Protein AF-A0A7R9TH69-F1 (afdb_monomer)

Organism: Micromonas pusilla (NCBI:txid38833)

pLDDT: mean 79.78, std 17.7, range [40.69, 98.19]

Structure (mmCIF, N/CA/C/O backbone):
data_AF-A0A7R9TH69-F1
#
_entry.id   AF-A0A7R9TH69-F1
#
loop_
_atom_site.group_PDB
_atom_site.id
_atom_site.type_symbol
_atom_site.label_atom_id
_atom_site.label_alt_id
_atom_site.label_comp_id
_atom_site.label_asym_id
_atom_site.label_entity_id
_atom_site.label_seq_id
_atom_site.pdbx_PDB_ins_code
_atom_site.Cartn_x
_atom_site.Cartn_y
_atom_site.Cartn_z
_atom_site.occupancy
_atom_site.B_iso_or_equiv
_atom_site.auth_seq_id
_atom_site.auth_comp_id
_atom_site.auth_asym_id
_atom_site.auth_atom_id
_atom_site.pdbx_PDB_model_num
ATOM 1 N N . ARG A 1 1 ? -33.478 -23.095 41.804 1.00 45.56 1 ARG A N 1
ATOM 2 C CA . ARG A 1 1 ? -33.196 -23.378 40.377 1.00 45.56 1 ARG A CA 1
ATOM 3 C C . ARG A 1 1 ? -32.942 -22.027 39.732 1.00 45.56 1 ARG A C 1
ATOM 5 O O . ARG A 1 1 ? -33.850 -21.211 39.764 1.00 45.56 1 ARG A O 1
ATOM 12 N N . ALA A 1 2 ? -31.692 -21.764 39.358 1.00 40.69 2 ALA A N 1
ATOM 13 C CA . ALA A 1 2 ? -31.235 -20.490 38.809 1.00 40.69 2 ALA A CA 1
ATOM 14 C C . ALA A 1 2 ? -31.719 -20.321 37.360 1.00 40.69 2 ALA A C 1
ATOM 16 O O . ALA A 1 2 ? -31.858 -21.321 36.653 1.00 40.69 2 ALA A O 1
ATOM 17 N N . TYR A 1 3 ? -32.009 -19.078 36.973 1.00 42.38 3 TYR A N 1
ATOM 18 C CA . TYR A 1 3 ? -32.239 -18.672 35.588 1.00 42.38 3 TYR A CA 1
ATOM 19 C C . TYR A 1 3 ? -30.903 -18.711 34.837 1.00 42.38 3 TYR A C 1
ATOM 21 O O . TYR A 1 3 ? -29.871 -18.381 35.416 1.00 42.38 3 TYR A O 1
ATOM 29 N N . ALA A 1 4 ? -30.928 -19.188 33.596 1.00 47.28 4 ALA A N 1
ATOM 30 C CA . ALA A 1 4 ? -29.778 -19.167 32.707 1.00 47.28 4 ALA A CA 1
ATOM 31 C C . ALA A 1 4 ? -29.607 -17.741 32.162 1.00 47.28 4 ALA A C 1
ATOM 33 O O . ALA A 1 4 ? -30.470 -17.268 31.427 1.00 47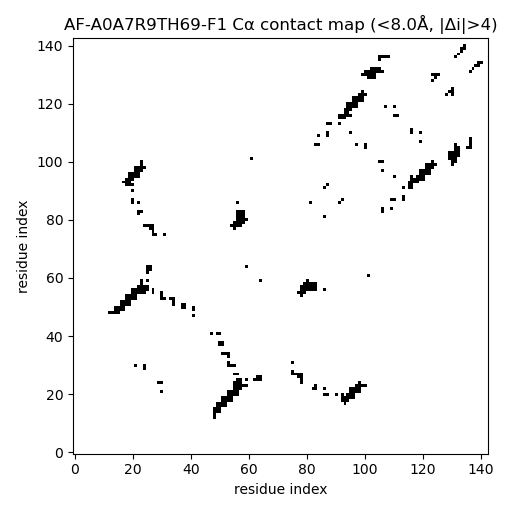.28 4 ALA A O 1
ATOM 34 N N . ASP A 1 5 ? -28.522 -17.083 32.568 1.00 48.53 5 ASP A N 1
ATOM 35 C CA . ASP A 1 5 ? -27.948 -15.916 31.896 1.00 48.53 5 ASP A CA 1
ATOM 36 C C . ASP A 1 5 ? -26.998 -16.439 30.815 1.00 48.53 5 ASP A C 1
ATOM 38 O O . ASP A 1 5 ? -25.813 -16.638 31.070 1.00 48.53 5 ASP A O 1
ATOM 42 N N . GLU A 1 6 ? -27.505 -16.730 29.623 1.00 52.72 6 GLU A N 1
ATOM 43 C CA . GLU A 1 6 ? -26.660 -17.034 28.466 1.00 52.72 6 GLU A CA 1
ATOM 44 C C . GLU A 1 6 ? -27.346 -16.468 27.226 1.00 52.72 6 GLU A C 1
ATOM 46 O O . GLU A 1 6 ? -28.112 -17.185 26.608 1.00 52.72 6 GLU A O 1
ATOM 51 N N . ASP A 1 7 ? -27.141 -15.175 26.939 1.00 47.16 7 ASP A N 1
ATOM 52 C CA . ASP A 1 7 ? -27.364 -14.548 25.616 1.00 47.16 7 ASP A CA 1
ATOM 53 C C . ASP A 1 7 ? -26.770 -13.107 25.544 1.00 47.16 7 ASP A C 1
ATOM 55 O O . ASP A 1 7 ? -27.279 -12.243 24.834 1.00 47.16 7 ASP A O 1
ATOM 59 N N . GLU A 1 8 ? -25.686 -12.787 26.273 1.00 47.88 8 GLU A N 1
ATOM 60 C CA . GLU A 1 8 ? -25.106 -11.417 26.287 1.00 47.88 8 GLU A CA 1
ATOM 61 C C . GLU A 1 8 ? -23.892 -11.189 25.355 1.00 47.88 8 GLU A C 1
ATOM 63 O O . GLU A 1 8 ? -23.323 -10.098 25.355 1.00 47.88 8 GLU A O 1
ATOM 68 N N . ASP A 1 9 ? -23.494 -12.152 24.516 1.00 51.72 9 ASP A N 1
ATOM 69 C CA . ASP A 1 9 ? -22.261 -12.021 23.707 1.00 51.72 9 ASP A CA 1
ATOM 70 C C . ASP A 1 9 ? -22.465 -11.721 22.203 1.00 51.72 9 ASP A C 1
ATOM 72 O O . ASP A 1 9 ? -21.489 -11.440 21.500 1.00 51.72 9 ASP A O 1
ATOM 76 N N . GLU A 1 10 ? -23.695 -11.720 21.672 1.00 49.56 10 GLU A N 1
ATOM 77 C CA . GLU A 1 10 ? -23.915 -11.580 20.216 1.00 49.56 10 GLU A CA 1
ATOM 78 C C . GLU A 1 10 ? -23.844 -10.141 19.672 1.00 49.56 10 GLU A C 1
ATOM 80 O O . GLU A 1 10 ? -23.628 -9.961 18.471 1.00 49.56 10 GLU A O 1
ATOM 85 N N . ASP A 1 11 ? -23.932 -9.114 20.525 1.00 50.34 11 ASP A N 1
ATOM 86 C CA . ASP A 1 11 ? -24.043 -7.714 20.074 1.00 50.34 11 ASP A CA 1
ATOM 87 C C . ASP A 1 11 ? -22.770 -6.877 20.291 1.00 50.34 11 ASP A C 1
ATOM 89 O O . ASP A 1 11 ? -22.754 -5.652 20.129 1.00 50.34 11 ASP A O 1
ATOM 93 N N . ARG A 1 12 ? -21.641 -7.517 20.634 1.00 53.25 12 ARG A N 1
ATOM 94 C CA . ARG A 1 12 ? -20.360 -6.806 20.698 1.00 53.25 12 ARG A CA 1
ATOM 95 C C . ARG A 1 12 ? -19.934 -6.450 19.269 1.00 53.25 12 ARG A C 1
ATOM 97 O O . ARG A 1 12 ? -19.628 -7.360 18.494 1.00 53.25 12 ARG A O 1
ATOM 104 N N . PRO A 1 13 ? -19.839 -5.159 18.892 1.00 54.19 13 PRO A N 1
ATOM 105 C CA . PRO A 1 13 ? -19.453 -4.791 17.539 1.00 54.19 13 PRO A CA 1
ATOM 106 C C . PRO A 1 13 ? -18.088 -5.405 17.234 1.00 54.19 13 PRO A C 1
ATOM 108 O O . PRO A 1 13 ? -17.093 -5.099 17.902 1.00 54.19 13 PRO A O 1
ATOM 111 N N . ARG A 1 14 ? -18.046 -6.307 16.240 1.00 58.38 14 ARG A N 1
ATOM 112 C CA . ARG A 1 14 ? -16.790 -6.887 15.755 1.00 58.38 14 ARG A CA 1
ATOM 113 C C . ARG A 1 14 ? -15.854 -5.730 15.449 1.00 58.38 14 ARG A C 1
ATOM 115 O O . ARG A 1 14 ? -16.190 -4.867 14.634 1.00 58.38 14 ARG A O 1
ATOM 122 N N . ARG A 1 15 ? -14.699 -5.705 16.120 1.00 63.91 15 ARG A N 1
ATOM 123 C CA . ARG A 1 15 ? -13.659 -4.715 15.846 1.00 63.91 15 ARG A CA 1
ATOM 124 C C . ARG A 1 15 ? -13.380 -4.736 14.348 1.00 63.91 15 ARG A C 1
ATOM 126 O O . ARG A 1 15 ? -13.028 -5.782 13.806 1.00 63.91 15 ARG A O 1
ATOM 133 N N . ARG A 1 16 ? -13.605 -3.614 13.669 1.00 76.75 16 ARG A N 1
ATOM 134 C CA . ARG A 1 16 ? -13.357 -3.517 12.230 1.00 76.75 16 ARG A CA 1
ATOM 135 C C . ARG A 1 16 ? -11.884 -3.185 12.038 1.00 76.75 16 ARG A C 1
ATOM 137 O O . ARG A 1 16 ? -11.439 -2.133 12.483 1.00 76.75 16 ARG A O 1
ATOM 144 N N . ALA A 1 17 ? -11.139 -4.076 11.399 1.00 85.69 17 ALA A N 1
ATOM 145 C CA . ALA A 1 17 ? -9.765 -3.811 11.000 1.00 85.69 17 ALA A CA 1
ATOM 146 C C . ALA A 1 17 ? -9.744 -3.335 9.544 1.00 85.69 17 ALA A C 1
ATOM 148 O O . ALA A 1 17 ? -10.359 -3.960 8.679 1.00 85.69 17 ALA A O 1
ATOM 149 N N . LEU A 1 18 ? -9.068 -2.219 9.288 1.00 90.81 18 LEU A N 1
ATOM 150 C CA . LEU A 1 18 ? -8.731 -1.754 7.951 1.00 90.81 18 LEU A CA 1
ATOM 151 C C . LEU A 1 18 ? -7.262 -2.085 7.683 1.00 90.81 18 LEU A C 1
ATOM 153 O O . LEU A 1 18 ? -6.374 -1.471 8.275 1.00 90.81 18 LEU A O 1
ATOM 157 N N . GLU A 1 19 ? -7.033 -3.027 6.773 1.00 93.25 19 GLU A N 1
ATOM 158 C CA . GLU A 1 19 ? -5.701 -3.357 6.266 1.00 93.25 19 GLU A CA 1
ATOM 159 C C . GLU A 1 19 ? -5.409 -2.512 5.023 1.00 93.25 19 GLU A C 1
ATOM 161 O O . GLU A 1 19 ? -6.097 -2.624 3.997 1.00 93.25 19 GLU A O 1
ATOM 166 N N . VAL A 1 20 ? -4.387 -1.667 5.131 1.00 97.19 20 VAL A N 1
ATOM 167 C CA . VAL A 1 20 ? -3.847 -0.858 4.040 1.00 97.19 20 VAL A CA 1
ATOM 168 C C . VAL A 1 20 ? -2.480 -1.419 3.667 1.00 97.19 20 VAL A C 1
ATOM 170 O O . VAL A 1 20 ? -1.628 -1.596 4.535 1.00 97.19 20 VAL A O 1
ATOM 173 N N . LEU A 1 21 ? -2.249 -1.685 2.387 1.00 98.06 21 LEU A N 1
ATOM 174 C CA . LEU A 1 21 ? -0.938 -2.097 1.884 1.00 98.06 21 LEU A CA 1
ATOM 175 C C . LEU A 1 21 ? -0.258 -0.913 1.202 1.00 98.06 21 LEU A C 1
ATOM 177 O O . LEU A 1 21 ? -0.831 -0.342 0.282 1.00 98.06 21 LEU A O 1
ATOM 181 N N . GLU A 1 22 ? 0.955 -0.567 1.613 1.00 97.56 22 GLU A N 1
ATOM 182 C CA . GLU A 1 22 ? 1.822 0.348 0.871 1.00 97.56 22 GLU A CA 1
ATOM 183 C C . GLU A 1 22 ? 2.809 -0.473 0.030 1.00 97.56 22 GLU A C 1
ATOM 185 O O . GLU A 1 22 ? 3.585 -1.261 0.575 1.00 97.56 22 GLU A O 1
ATOM 190 N N . VAL A 1 23 ? 2.776 -0.302 -1.293 1.00 96.31 23 VAL A N 1
ATOM 191 C CA . VAL A 1 23 ? 3.752 -0.878 -2.233 1.00 96.31 23 VAL A CA 1
ATOM 192 C C . VAL A 1 23 ? 4.674 0.225 -2.743 1.00 96.31 23 VAL A C 1
ATOM 194 O O . VAL A 1 23 ? 4.214 1.336 -3.006 1.00 96.31 23 VAL A O 1
ATOM 197 N N . GLY A 1 24 ? 5.969 -0.070 -2.867 1.00 94.00 24 GLY A N 1
ATOM 198 C CA . GLY A 1 24 ? 6.978 0.954 -3.162 1.00 94.00 24 GLY A CA 1
ATOM 199 C C . GLY A 1 24 ? 7.235 1.876 -1.965 1.00 94.00 24 GLY A C 1
ATOM 200 O O . GLY A 1 24 ? 7.417 3.083 -2.122 1.00 94.00 24 GLY A O 1
ATOM 201 N N . ALA A 1 25 ? 7.195 1.313 -0.752 1.00 93.56 25 ALA A N 1
ATOM 202 C CA . ALA A 1 25 ? 7.280 2.061 0.502 1.00 93.56 25 ALA A CA 1
ATOM 203 C C . ALA A 1 25 ? 8.647 2.730 0.755 1.00 93.56 25 ALA A C 1
ATOM 205 O O . ALA A 1 25 ? 8.791 3.500 1.709 1.00 93.56 25 ALA A O 1
ATOM 206 N N . GLY A 1 26 ? 9.675 2.427 -0.042 1.00 90.38 26 GLY A N 1
ATOM 207 C CA . GLY A 1 26 ? 11.023 2.966 0.094 1.00 90.38 26 GLY A CA 1
ATOM 208 C C . GLY A 1 26 ? 11.647 2.618 1.445 1.00 90.38 26 GLY A C 1
ATOM 209 O O . GLY A 1 26 ? 12.097 1.496 1.670 1.00 90.38 26 GLY A O 1
ATOM 210 N N . ASP A 1 27 ? 11.702 3.596 2.350 1.00 86.50 27 ASP A N 1
ATOM 211 C CA . ASP A 1 27 ? 12.210 3.431 3.717 1.00 86.50 27 ASP A CA 1
ATOM 212 C C . ASP A 1 27 ? 11.110 3.283 4.787 1.00 86.50 27 ASP A C 1
ATOM 214 O O . ASP A 1 27 ? 11.416 3.142 5.972 1.00 86.50 27 ASP A O 1
ATOM 218 N N . GLY A 1 28 ? 9.835 3.291 4.385 1.00 89.69 28 GLY A N 1
ATOM 219 C CA . GLY A 1 28 ? 8.682 3.061 5.256 1.00 89.69 28 GLY A CA 1
ATOM 220 C C . GLY A 1 28 ? 8.259 4.258 6.110 1.00 89.69 28 GLY A C 1
ATOM 221 O O . GLY A 1 28 ? 7.392 4.106 6.977 1.00 89.69 28 GLY A O 1
ATOM 222 N N . ARG A 1 29 ? 8.826 5.457 5.901 1.00 88.62 29 ARG A N 1
ATOM 223 C CA . ARG A 1 29 ? 8.457 6.653 6.686 1.00 88.62 29 ARG A CA 1
ATOM 224 C C . ARG A 1 29 ? 6.974 7.013 6.580 1.00 88.62 29 ARG A C 1
ATOM 226 O O . ARG A 1 29 ? 6.400 7.416 7.592 1.00 88.62 29 ARG A O 1
ATOM 233 N N . LEU A 1 30 ? 6.359 6.854 5.404 1.00 90.94 30 LEU A N 1
ATOM 234 C CA . LEU A 1 30 ? 4.931 7.126 5.205 1.00 90.94 30 LEU A CA 1
ATOM 235 C C . LEU A 1 30 ? 4.068 6.166 6.034 1.00 90.94 30 LEU A C 1
ATOM 237 O O . LEU A 1 30 ? 3.312 6.623 6.892 1.00 90.94 30 LEU A O 1
ATOM 241 N N . SER A 1 31 ? 4.235 4.851 5.846 1.00 93.31 31 SER A N 1
ATOM 242 C CA . SER A 1 31 ? 3.575 3.826 6.668 1.00 93.31 31 SER A CA 1
ATOM 243 C C . SER A 1 31 ? 3.732 4.069 8.165 1.00 93.31 31 SER A C 1
ATOM 245 O O . SER A 1 31 ? 2.757 3.950 8.907 1.00 93.31 31 SER A O 1
ATOM 247 N N . ARG A 1 32 ? 4.934 4.429 8.636 1.00 90.62 32 ARG A N 1
ATOM 248 C CA . ARG A 1 32 ? 5.153 4.735 10.055 1.00 90.62 32 ARG A CA 1
ATOM 249 C C . ARG A 1 32 ? 4.285 5.905 10.511 1.00 90.62 32 ARG A C 1
ATOM 251 O O . ARG A 1 32 ? 3.543 5.752 11.474 1.00 90.62 32 ARG A O 1
ATOM 258 N N . ALA A 1 33 ? 4.376 7.047 9.830 1.00 92.25 33 ALA A N 1
ATOM 259 C CA . ALA A 1 33 ? 3.630 8.243 10.208 1.00 92.25 33 ALA A CA 1
ATOM 260 C C . ALA A 1 33 ? 2.117 7.972 10.235 1.00 92.25 33 ALA A C 1
ATOM 262 O O . ALA A 1 33 ? 1.440 8.341 11.191 1.00 92.25 33 ALA A O 1
ATOM 263 N N . LEU A 1 34 ? 1.596 7.251 9.237 1.00 93.94 34 LEU A N 1
ATOM 264 C CA . LEU A 1 34 ? 0.183 6.874 9.188 1.00 93.94 34 LEU A CA 1
ATOM 265 C C . LEU A 1 34 ? -0.218 5.954 10.346 1.00 93.94 34 LEU A C 1
ATOM 267 O O . LEU A 1 34 ? -1.258 6.181 10.964 1.00 93.94 34 LEU A O 1
ATOM 271 N N . ASN A 1 35 ? 0.587 4.936 10.660 1.00 93.31 35 ASN A N 1
ATOM 272 C CA . ASN A 1 35 ? 0.316 4.042 11.786 1.00 93.31 35 ASN A CA 1
ATOM 273 C C . ASN A 1 35 ? 0.367 4.781 13.132 1.00 93.31 35 ASN A C 1
ATOM 275 O O . ASN A 1 35 ? -0.522 4.581 13.962 1.00 93.31 35 ASN A O 1
ATOM 279 N N . ASP A 1 36 ? 1.364 5.646 13.341 1.00 92.38 36 ASP A N 1
ATOM 280 C CA . ASP A 1 36 ? 1.531 6.424 14.574 1.00 92.38 36 ASP A CA 1
ATOM 281 C C . ASP A 1 36 ? 0.318 7.347 14.808 1.00 92.38 36 ASP A C 1
ATOM 283 O O . ASP A 1 36 ? -0.257 7.350 15.906 1.00 92.38 36 ASP A O 1
ATOM 287 N N . GLU A 1 37 ? -0.136 8.052 13.766 1.00 93.00 37 GLU A N 1
ATOM 288 C CA . GLU A 1 37 ? -1.322 8.916 13.817 1.00 93.00 37 GLU A CA 1
ATOM 289 C C . GLU A 1 37 ? -2.618 8.117 14.008 1.00 93.00 37 GLU A C 1
ATOM 291 O O . GLU A 1 37 ? -3.437 8.448 14.870 1.00 93.00 37 GLU A O 1
ATOM 296 N N . CYS A 1 38 ? -2.802 7.007 13.284 1.00 91.44 38 CYS A N 1
ATOM 297 C CA . CYS A 1 38 ? -3.969 6.140 13.465 1.00 91.44 38 CYS A CA 1
ATOM 298 C C . CYS A 1 38 ? -4.041 5.588 14.894 1.00 91.44 38 CYS A C 1
ATOM 300 O O . CYS A 1 38 ? -5.114 5.562 15.503 1.00 91.44 38 CYS A O 1
ATOM 302 N N . ALA A 1 39 ? -2.900 5.190 15.462 1.00 89.12 39 ALA A N 1
ATOM 303 C CA . ALA A 1 39 ? -2.819 4.720 16.835 1.00 89.12 39 ALA A CA 1
ATOM 304 C C . ALA A 1 39 ? -3.112 5.845 17.843 1.00 89.12 39 ALA A C 1
ATOM 306 O O . ALA A 1 39 ? -3.782 5.603 18.850 1.00 89.12 39 ALA A O 1
ATOM 307 N N . ALA A 1 40 ? -2.651 7.074 17.588 1.00 90.38 40 ALA A N 1
ATOM 308 C CA . ALA A 1 40 ? -2.965 8.237 18.418 1.00 90.38 40 ALA A CA 1
ATOM 309 C C . ALA A 1 40 ? -4.467 8.561 18.408 1.00 90.38 40 ALA A C 1
ATOM 311 O O . ALA A 1 40 ? -5.067 8.707 19.477 1.00 90.38 40 ALA A O 1
ATOM 312 N N . ILE A 1 41 ? -5.091 8.574 17.228 1.00 88.31 41 ILE A N 1
ATOM 313 C CA . ILE A 1 41 ? -6.536 8.778 17.062 1.00 88.31 41 ILE A CA 1
ATOM 314 C C . ILE A 1 41 ? -7.324 7.671 17.771 1.00 88.31 41 ILE A C 1
ATOM 316 O O . ILE A 1 41 ? -8.270 7.961 18.505 1.00 88.31 41 ILE A O 1
ATOM 320 N N . ALA A 1 42 ? -6.921 6.406 17.614 1.00 86.69 42 ALA A N 1
ATOM 321 C CA . ALA A 1 42 ? -7.577 5.277 18.271 1.00 86.69 42 ALA A CA 1
ATOM 322 C C . ALA A 1 42 ? -7.506 5.377 19.806 1.00 86.69 42 ALA A C 1
ATOM 324 O O . ALA A 1 42 ? -8.499 5.112 20.484 1.00 86.69 42 ALA A O 1
ATOM 325 N N . ARG A 1 43 ? -6.366 5.817 20.362 1.00 86.94 43 ARG A N 1
ATOM 326 C CA . ARG A 1 43 ? -6.220 6.078 21.807 1.00 86.94 43 ARG A CA 1
ATOM 327 C C . ARG A 1 43 ? -7.100 7.236 22.281 1.00 86.94 43 ARG A C 1
ATOM 329 O O . ARG A 1 43 ? -7.658 7.154 23.371 1.00 86.94 43 ARG A O 1
ATOM 336 N N . ALA A 1 44 ? -7.239 8.288 21.476 1.00 86.88 44 ALA A N 1
ATOM 337 C CA . ALA A 1 44 ? -8.089 9.436 21.791 1.00 86.88 44 ALA A CA 1
ATOM 338 C C . ALA A 1 44 ? -9.594 9.138 21.638 1.00 86.88 44 ALA A C 1
ATOM 340 O O . ALA A 1 44 ? -10.422 9.858 22.189 1.00 86.88 44 ALA A O 1
ATOM 341 N N . SER A 1 45 ? -9.973 8.094 20.892 1.00 80.94 45 SER A N 1
ATOM 342 C CA . SER A 1 45 ? -11.372 7.702 20.651 1.00 80.94 45 SER A CA 1
ATOM 343 C C . SER A 1 45 ? -11.595 6.181 20.763 1.00 80.94 45 SER A C 1
ATOM 345 O O . SER A 1 45 ? -11.924 5.528 19.767 1.00 80.94 45 SER A O 1
ATOM 347 N N . PRO A 1 46 ? -11.488 5.592 21.974 1.00 70.62 46 PRO A N 1
ATOM 348 C CA . PRO A 1 46 ? -11.521 4.136 22.168 1.00 70.62 46 PRO A CA 1
ATOM 349 C C . PRO A 1 46 ? -12.854 3.472 21.791 1.00 70.62 46 PRO A C 1
ATOM 351 O O . PRO A 1 46 ? -12.898 2.279 21.493 1.00 70.62 46 PRO A O 1
ATOM 354 N N . SER A 1 47 ? -13.951 4.235 21.793 1.00 63.62 47 SER A N 1
ATOM 355 C CA . SER A 1 47 ? -15.315 3.740 21.569 1.00 63.62 47 SER A CA 1
ATOM 356 C C . SER A 1 47 ? -15.618 3.351 20.119 1.00 63.62 47 SER A C 1
ATOM 358 O O . SER A 1 47 ? -16.650 2.734 19.869 1.00 63.62 47 SER A O 1
ATOM 360 N N . ARG A 1 48 ? -14.744 3.673 19.151 1.00 66.94 48 ARG A N 1
ATOM 361 C CA . ARG A 1 48 ? -14.998 3.387 17.727 1.00 66.94 48 ARG A CA 1
ATOM 362 C C . ARG A 1 48 ? -14.648 1.968 17.287 1.00 66.94 48 ARG A C 1
ATOM 364 O O . ARG A 1 48 ? -15.106 1.566 16.226 1.00 66.94 48 ARG A O 1
ATOM 371 N N . GLY A 1 49 ? -13.869 1.206 18.060 1.00 70.94 49 GLY A N 1
ATOM 372 C CA . GLY A 1 49 ? -13.578 -0.204 17.756 1.00 70.94 49 GLY A CA 1
ATOM 373 C C . GLY A 1 49 ? -12.951 -0.468 16.376 1.00 70.94 49 GLY A C 1
ATOM 374 O O . GLY A 1 49 ? -12.991 -1.605 15.909 1.00 70.94 49 GLY A O 1
ATOM 375 N N . VAL A 1 50 ? -12.395 0.554 15.717 1.00 81.25 50 VAL A N 1
ATOM 376 C CA . VAL A 1 50 ? -11.729 0.441 14.415 1.00 81.25 50 VAL A CA 1
ATOM 377 C C . VAL A 1 50 ? -10.222 0.477 14.630 1.00 81.25 50 VAL A C 1
ATOM 379 O O . VAL A 1 50 ? -9.719 1.398 15.272 1.00 81.25 50 VAL A O 1
ATOM 382 N N . SER A 1 51 ? -9.507 -0.501 14.083 1.00 86.81 51 SER A N 1
ATOM 383 C CA . SER A 1 51 ? -8.047 -0.469 13.969 1.00 86.81 51 SER A CA 1
ATOM 384 C C . SER A 1 51 ? -7.658 -0.262 12.513 1.00 86.81 51 SER A C 1
ATOM 386 O O . SER A 1 51 ? -8.262 -0.854 11.623 1.00 86.81 51 SER A O 1
ATOM 388 N N . VAL A 1 52 ? -6.649 0.566 12.270 1.00 91.31 52 VAL A N 1
ATOM 389 C CA . VAL A 1 52 ? -6.049 0.738 10.944 1.00 91.31 52 VAL A CA 1
ATOM 390 C C . VAL A 1 52 ? -4.611 0.259 11.031 1.00 91.31 52 VAL A C 1
ATOM 392 O O . VAL A 1 52 ? -3.908 0.599 11.984 1.00 91.31 52 VAL A O 1
ATOM 395 N N . THR A 1 53 ? -4.186 -0.542 10.063 1.00 93.00 53 THR A N 1
ATOM 396 C CA . THR A 1 53 ? -2.802 -0.995 9.940 1.00 93.00 53 THR A CA 1
ATOM 397 C C . THR A 1 53 ? -2.334 -0.742 8.520 1.00 93.00 53 THR A C 1
ATOM 399 O O . THR A 1 53 ? -2.946 -1.217 7.565 1.00 93.00 53 THR A O 1
ATOM 402 N N . VAL A 1 54 ? -1.257 0.033 8.392 1.00 95.88 54 VAL A N 1
ATOM 403 C CA . VAL A 1 54 ? -0.576 0.282 7.120 1.00 95.88 54 VAL A CA 1
ATOM 404 C C . VAL A 1 54 ? 0.662 -0.597 7.058 1.00 95.88 54 VAL A C 1
ATOM 406 O O . VAL A 1 54 ? 1.539 -0.504 7.919 1.00 95.88 54 VAL A O 1
ATOM 409 N N . ARG A 1 55 ? 0.720 -1.477 6.064 1.00 96.56 55 ARG A N 1
ATOM 410 C CA . ARG A 1 55 ? 1.799 -2.442 5.887 1.00 96.56 55 ARG A CA 1
ATOM 411 C C . ARG A 1 55 ? 2.749 -1.986 4.777 1.00 96.56 55 ARG A C 1
ATOM 413 O O . ARG A 1 55 ? 2.338 -2.018 3.619 1.00 96.56 55 ARG A O 1
ATOM 420 N N . PRO A 1 56 ? 4.001 -1.620 5.096 1.00 96.38 56 PRO A N 1
ATOM 421 C CA . PRO A 1 56 ? 4.977 -1.221 4.091 1.00 96.38 56 PRO A CA 1
ATOM 422 C C . PRO A 1 56 ? 5.636 -2.423 3.410 1.00 96.38 56 PRO A C 1
ATOM 424 O O . PRO A 1 56 ? 6.184 -3.304 4.078 1.00 96.38 56 PRO A O 1
ATOM 427 N N . THR A 1 57 ? 5.650 -2.411 2.078 1.00 96.44 57 THR A N 1
ATOM 428 C CA . THR A 1 57 ? 6.354 -3.380 1.229 1.00 96.44 57 THR A CA 1
ATOM 429 C C . THR A 1 57 ? 7.156 -2.680 0.137 1.00 96.44 57 THR A C 1
ATOM 431 O O . THR A 1 57 ? 6.724 -1.669 -0.424 1.00 96.44 57 THR A O 1
ATOM 434 N N . ASP A 1 58 ? 8.349 -3.196 -0.148 1.00 93.62 58 ASP A N 1
ATOM 435 C CA . ASP A 1 58 ? 9.236 -2.654 -1.177 1.00 93.62 58 ASP A CA 1
ATOM 436 C C . ASP A 1 58 ? 10.234 -3.723 -1.654 1.00 93.62 58 ASP A C 1
ATOM 438 O O . ASP A 1 58 ? 10.904 -4.367 -0.845 1.00 93.62 58 ASP A O 1
ATOM 442 N N . ASP A 1 59 ? 10.391 -3.920 -2.962 1.00 92.31 59 ASP A N 1
ATOM 443 C CA . ASP A 1 59 ? 11.355 -4.890 -3.504 1.00 92.31 59 ASP A CA 1
ATOM 444 C C . ASP A 1 59 ? 12.783 -4.322 -3.627 1.00 92.31 59 ASP A C 1
ATOM 446 O O . ASP A 1 59 ? 13.750 -5.068 -3.813 1.00 92.31 59 ASP A O 1
ATOM 450 N N . GLY A 1 60 ? 12.957 -3.017 -3.428 1.00 88.06 60 GLY A N 1
ATOM 451 C CA . GLY A 1 60 ? 14.208 -2.272 -3.514 1.00 88.06 60 GLY A CA 1
ATOM 452 C C . GLY A 1 60 ? 14.655 -1.946 -4.939 1.00 88.06 60 GLY A C 1
ATOM 453 O O . GLY A 1 60 ? 15.745 -1.390 -5.099 1.00 88.06 60 GLY A O 1
ATOM 454 N N . SER A 1 61 ? 13.866 -2.282 -5.963 1.00 86.69 61 SER A N 1
ATOM 455 C CA . SER A 1 61 ? 14.252 -2.176 -7.379 1.00 86.69 61 SER A CA 1
ATOM 456 C C . SER A 1 61 ? 14.568 -0.743 -7.816 1.00 86.69 61 SER A C 1
ATOM 458 O O . SER A 1 61 ? 15.481 -0.530 -8.613 1.00 86.69 61 SER A O 1
ATOM 460 N N . LEU A 1 62 ? 13.881 0.246 -7.241 1.00 81.62 62 LEU A N 1
ATOM 461 C CA . LEU A 1 62 ? 14.079 1.668 -7.542 1.00 81.62 62 LEU A CA 1
ATOM 462 C C . LEU A 1 62 ? 15.187 2.329 -6.717 1.00 81.62 62 LEU A C 1
ATOM 464 O O . LEU A 1 62 ? 15.531 3.485 -6.950 1.00 81.62 62 LEU A O 1
ATOM 468 N N . GLY A 1 63 ? 15.746 1.629 -5.726 1.00 79.75 63 GLY A N 1
ATOM 469 C CA . GLY A 1 63 ? 16.788 2.186 -4.866 1.00 79.75 63 GLY A CA 1
ATOM 470 C C . GLY A 1 63 ? 16.346 3.399 -4.036 1.00 79.75 63 GLY A C 1
ATOM 471 O O . GLY A 1 63 ? 17.210 4.104 -3.522 1.00 79.75 63 GLY A O 1
ATOM 472 N N . LEU A 1 64 ? 15.037 3.627 -3.865 1.00 71.31 64 LEU A N 1
ATOM 473 C CA . LEU A 1 64 ? 14.475 4.761 -3.111 1.00 71.31 64 LEU A CA 1
ATOM 474 C C . LEU A 1 64 ? 14.830 4.725 -1.620 1.00 71.31 64 LEU A C 1
ATOM 476 O O . LEU A 1 64 ? 14.866 5.756 -0.960 1.00 71.31 64 LEU A O 1
ATOM 480 N N . ALA A 1 65 ? 15.196 3.553 -1.100 1.00 67.88 65 ALA A N 1
ATOM 481 C CA . ALA A 1 65 ? 15.732 3.394 0.250 1.00 67.88 65 ALA A CA 1
ATOM 482 C C . ALA A 1 65 ? 17.171 3.949 0.426 1.00 67.88 65 ALA A C 1
ATOM 484 O O . ALA A 1 65 ? 17.801 3.710 1.461 1.00 67.88 65 ALA A O 1
ATOM 485 N N . ARG A 1 66 ? 17.745 4.640 -0.574 1.00 54.03 66 ARG A N 1
ATOM 486 C CA . ARG A 1 66 ? 19.106 5.198 -0.513 1.00 54.03 66 ARG A CA 1
ATOM 487 C C . ARG A 1 66 ? 19.105 6.654 -0.058 1.00 54.03 66 ARG A C 1
ATOM 489 O O . ARG A 1 66 ? 18.859 7.565 -0.838 1.00 54.03 66 ARG A O 1
ATOM 496 N N . GLY A 1 67 ? 19.505 6.858 1.190 1.00 49.88 67 GLY A N 1
ATOM 497 C CA . GLY A 1 67 ? 19.837 8.173 1.730 1.00 49.88 67 GLY A CA 1
ATOM 498 C C . GLY A 1 67 ? 19.886 8.107 3.244 1.00 49.88 67 GLY A C 1
ATOM 499 O O . GLY A 1 67 ? 18.844 8.016 3.878 1.00 49.88 67 GLY A O 1
ATOM 500 N N . ASP A 1 68 ? 21.100 8.076 3.791 1.00 45.12 68 ASP A N 1
ATOM 501 C CA . ASP A 1 68 ? 21.419 8.130 5.215 1.00 45.12 68 ASP A CA 1
ATOM 502 C C . ASP A 1 68 ? 20.463 7.352 6.119 1.00 45.12 68 ASP A C 1
ATOM 504 O O . ASP A 1 68 ? 19.527 7.885 6.723 1.00 45.12 68 ASP A O 1
ATOM 508 N N . ARG A 1 69 ? 20.806 6.077 6.331 1.00 50.88 69 ARG A N 1
ATOM 509 C CA . ARG A 1 69 ? 20.531 5.426 7.610 1.00 50.88 69 ARG A CA 1
ATOM 510 C C . ARG A 1 69 ? 21.270 6.198 8.706 1.00 50.88 69 ARG A C 1
ATOM 512 O O . ARG A 1 69 ? 22.227 5.703 9.294 1.00 50.88 69 ARG A O 1
ATOM 519 N N . VAL A 1 70 ? 20.780 7.383 9.059 1.00 45.56 70 VAL A N 1
ATOM 520 C CA . VAL A 1 70 ? 20.739 7.728 10.468 1.00 45.56 70 VAL A CA 1
ATOM 521 C C . VAL A 1 70 ? 19.769 6.706 11.037 1.00 45.56 70 VAL A C 1
ATOM 523 O O . VAL A 1 70 ? 18.556 6.911 11.046 1.00 45.56 70 VAL A O 1
ATOM 526 N N . VAL A 1 71 ? 20.309 5.549 11.428 1.00 48.47 71 VAL A N 1
ATOM 527 C CA . VAL A 1 71 ? 19.652 4.668 12.384 1.00 48.47 71 VAL A CA 1
ATOM 528 C C . VAL A 1 71 ? 19.570 5.513 13.646 1.00 48.47 71 VAL A C 1
ATOM 530 O O . VAL A 1 71 ? 20.465 5.513 14.481 1.00 48.47 71 VAL A O 1
ATOM 533 N N . ARG A 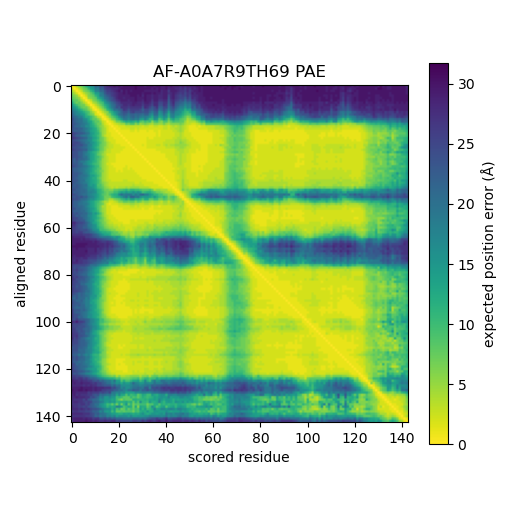1 72 ? 18.558 6.378 13.708 1.00 48.31 72 ARG A N 1
ATOM 534 C CA . ARG A 1 72 ? 18.150 6.976 14.965 1.00 48.31 72 ARG A CA 1
ATOM 535 C C . ARG A 1 72 ? 17.647 5.802 15.785 1.00 48.31 72 ARG A C 1
ATOM 537 O O . ARG A 1 72 ? 16.909 4.973 15.250 1.00 48.31 72 ARG A O 1
ATOM 544 N N . ASP A 1 73 ? 18.042 5.712 17.045 1.00 47.56 73 ASP A N 1
ATOM 545 C CA . ASP A 1 73 ? 17.376 4.795 17.962 1.00 47.56 73 ASP A CA 1
ATOM 546 C C . ASP A 1 73 ? 15.858 5.033 17.860 1.00 47.56 73 ASP A C 1
ATOM 548 O O . ASP A 1 73 ? 15.390 6.173 17.916 1.00 47.56 73 ASP A O 1
ATOM 552 N N . GLY A 1 74 ? 15.095 3.971 17.579 1.00 55.75 74 GLY A N 1
ATOM 553 C CA . GLY A 1 74 ? 13.668 4.072 17.242 1.00 55.75 74 GLY A CA 1
ATOM 554 C C . GLY A 1 74 ? 13.348 4.364 15.765 1.00 55.75 74 GLY A C 1
ATOM 555 O O . GLY A 1 74 ? 12.252 4.854 15.462 1.00 55.75 74 GLY A O 1
ATOM 556 N N . ALA A 1 75 ? 14.275 4.102 14.836 1.00 54.72 75 ALA A N 1
ATOM 557 C CA . ALA A 1 75 ? 13.974 3.985 13.408 1.00 54.72 75 ALA A CA 1
ATOM 558 C C . ALA A 1 75 ? 12.926 2.873 13.185 1.00 54.72 75 ALA A C 1
ATOM 560 O O . ALA A 1 75 ? 12.961 1.870 13.900 1.00 54.72 75 ALA A O 1
ATOM 561 N N . PRO A 1 76 ? 11.972 3.055 12.251 1.00 61.66 76 PRO A N 1
ATOM 562 C CA . PRO A 1 76 ? 10.937 2.055 12.015 1.00 61.66 76 PRO A CA 1
ATOM 563 C C . PRO A 1 76 ? 11.550 0.729 11.569 1.00 61.66 76 PRO A C 1
ATOM 565 O O . PRO A 1 76 ? 12.639 0.703 10.985 1.00 61.66 76 PRO A O 1
ATOM 568 N N . GLU A 1 77 ? 10.820 -0.363 11.808 1.00 74.38 77 GLU A N 1
ATOM 569 C CA . GLU A 1 77 ? 11.106 -1.604 11.098 1.00 74.38 77 GLU A CA 1
ATOM 570 C C . GLU A 1 77 ? 11.098 -1.312 9.591 1.00 74.38 77 GLU A C 1
ATOM 572 O O . GLU A 1 77 ? 10.207 -0.604 9.106 1.00 74.38 77 GLU A O 1
ATOM 577 N N . PRO A 1 78 ? 12.117 -1.779 8.851 1.00 83.62 78 PRO A N 1
ATOM 578 C CA . PRO A 1 78 ? 12.178 -1.532 7.422 1.00 83.62 78 PRO A CA 1
ATOM 579 C C . PRO A 1 78 ? 10.973 -2.182 6.725 1.00 83.62 78 PRO A C 1
ATOM 581 O O . PRO A 1 78 ? 10.482 -3.208 7.205 1.00 83.62 78 PRO A O 1
ATOM 584 N N . PRO A 1 79 ? 10.536 -1.642 5.572 1.00 92.12 79 PRO A N 1
ATOM 585 C CA . PRO A 1 79 ? 9.548 -2.306 4.732 1.00 92.12 79 PRO A CA 1
ATOM 586 C C . PRO A 1 79 ? 9.905 -3.769 4.472 1.00 92.12 79 PRO A C 1
ATOM 588 O O . PRO A 1 79 ? 11.081 -4.119 4.298 1.00 92.12 79 PRO A O 1
ATOM 591 N N . GLU A 1 80 ? 8.886 -4.626 4.418 1.00 94.75 80 GLU A N 1
ATOM 592 C CA . GLU A 1 80 ? 9.092 -6.017 4.033 1.00 94.75 80 GLU A CA 1
ATOM 593 C C . GLU A 1 80 ? 9.601 -6.078 2.588 1.00 94.75 80 GLU A C 1
ATOM 595 O O . GLU A 1 80 ? 9.068 -5.419 1.693 1.00 94.75 80 GLU A O 1
ATOM 600 N N . ARG A 1 81 ? 10.637 -6.895 2.361 1.00 94.38 81 ARG A N 1
ATOM 601 C CA . ARG A 1 81 ? 11.237 -7.083 1.038 1.00 94.38 81 ARG A CA 1
ATOM 602 C C . ARG A 1 81 ? 10.414 -8.055 0.206 1.00 94.38 81 ARG A C 1
ATOM 604 O O . ARG A 1 81 ? 10.666 -9.257 0.225 1.00 94.38 81 ARG A O 1
ATOM 611 N N . VAL A 1 82 ? 9.433 -7.518 -0.507 1.00 95.62 82 VAL A N 1
ATOM 612 C CA . VAL A 1 82 ? 8.499 -8.266 -1.352 1.00 95.62 82 VAL A CA 1
ATOM 613 C C . VAL A 1 82 ? 8.004 -7.364 -2.484 1.00 95.62 82 VAL A C 1
ATOM 615 O O . VAL A 1 82 ? 7.851 -6.158 -2.292 1.00 95.62 82 VAL A O 1
ATOM 618 N N . ASP A 1 83 ? 7.793 -7.934 -3.670 1.00 94.56 83 ASP A N 1
ATOM 619 C CA . ASP A 1 83 ? 7.213 -7.198 -4.793 1.00 94.56 83 ASP A CA 1
ATOM 620 C C . ASP A 1 83 ? 5.707 -6.953 -4.604 1.00 94.56 83 ASP A C 1
ATOM 622 O O . ASP A 1 83 ? 5.031 -7.605 -3.802 1.00 94.56 83 ASP A O 1
ATOM 626 N N . ALA A 1 84 ? 5.171 -5.998 -5.364 1.00 94.50 84 ALA A N 1
ATOM 627 C CA . ALA A 1 84 ? 3.786 -5.562 -5.229 1.00 94.50 84 ALA A CA 1
ATOM 628 C C . ALA A 1 84 ? 2.762 -6.687 -5.472 1.00 94.50 84 ALA A C 1
ATOM 630 O O . ALA A 1 84 ? 1.739 -6.736 -4.789 1.00 94.50 84 ALA A O 1
ATOM 631 N N . ALA A 1 85 ? 3.015 -7.599 -6.417 1.00 94.81 85 ALA A N 1
ATOM 632 C CA . ALA A 1 85 ? 2.069 -8.660 -6.757 1.00 94.81 85 ALA A CA 1
ATOM 633 C C . ALA A 1 85 ? 2.018 -9.727 -5.655 1.00 94.81 85 ALA A C 1
ATOM 635 O O . ALA A 1 85 ? 0.932 -10.079 -5.188 1.00 94.81 85 ALA A O 1
ATOM 636 N N . ALA A 1 86 ? 3.182 -10.172 -5.177 1.00 96.12 86 ALA A N 1
ATOM 637 C CA . ALA A 1 86 ? 3.285 -11.117 -4.070 1.00 96.12 86 ALA A CA 1
ATOM 638 C C . ALA A 1 86 ? 2.719 -10.534 -2.761 1.00 96.12 86 ALA A C 1
ATOM 640 O O . ALA A 1 86 ? 2.058 -11.240 -1.995 1.00 96.12 86 ALA A O 1
ATOM 641 N 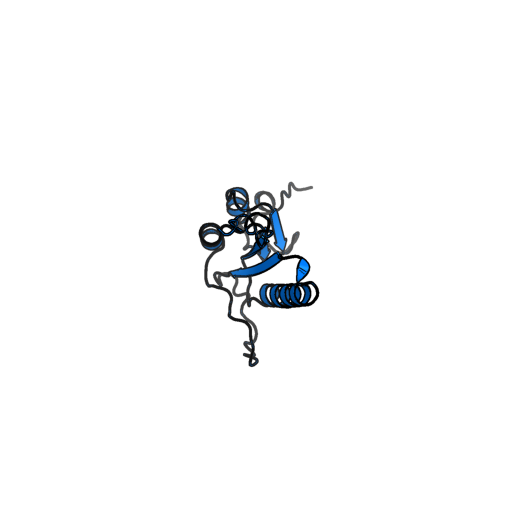N . ALA A 1 87 ? 2.918 -9.236 -2.512 1.00 96.94 87 ALA A N 1
ATOM 642 C CA . ALA A 1 87 ? 2.333 -8.548 -1.365 1.00 96.94 87 ALA A CA 1
ATOM 643 C C . ALA A 1 87 ? 0.796 -8.511 -1.427 1.00 96.94 87 ALA A C 1
ATOM 645 O O . ALA A 1 87 ? 0.130 -8.803 -0.430 1.00 96.94 87 ALA A O 1
ATOM 646 N N . LEU A 1 88 ? 0.225 -8.194 -2.594 1.00 96.69 88 LEU A N 1
ATOM 647 C CA . LEU A 1 88 ? -1.225 -8.183 -2.811 1.00 96.69 88 LEU A CA 1
ATOM 648 C C . LEU A 1 88 ? -1.846 -9.566 -2.597 1.00 96.69 88 LEU A C 1
ATOM 650 O O . LEU A 1 88 ? -2.859 -9.679 -1.905 1.00 96.69 88 LEU A O 1
ATOM 654 N N . GLU A 1 89 ? -1.231 -10.613 -3.150 1.00 95.75 89 GLU A N 1
ATOM 655 C CA . GLU A 1 89 ? -1.700 -11.992 -2.992 1.00 95.75 89 GLU A CA 1
ATOM 656 C C . GLU A 1 89 ? -1.667 -12.435 -1.525 1.00 95.75 89 GLU A C 1
ATOM 658 O O . GLU A 1 89 ? -2.633 -13.017 -1.026 1.00 95.75 89 GLU A O 1
ATOM 663 N N . ARG A 1 90 ? -0.581 -12.109 -0.815 1.00 96.12 90 ARG A N 1
ATOM 664 C CA . ARG A 1 90 ? -0.383 -12.497 0.583 1.00 96.12 90 ARG A CA 1
ATOM 665 C C . ARG A 1 90 ? -1.322 -11.777 1.541 1.00 96.12 90 ARG A C 1
ATOM 667 O O . ARG A 1 90 ? -1.853 -12.403 2.456 1.00 96.12 90 ARG A O 1
ATOM 674 N N . TYR A 1 91 ? -1.468 -10.465 1.380 1.00 96.00 91 TYR A N 1
ATOM 675 C CA . TYR A 1 91 ? -2.125 -9.625 2.380 1.00 96.00 91 TYR A CA 1
ATOM 676 C C . TYR A 1 91 ? -3.578 -9.310 2.064 1.00 96.00 91 TYR A C 1
ATOM 678 O O . TYR A 1 91 ? -4.306 -8.949 2.986 1.00 96.00 91 TYR A O 1
ATOM 686 N N . ARG A 1 92 ? -4.003 -9.465 0.802 1.00 95.50 92 ARG A N 1
ATOM 687 C CA . ARG A 1 92 ? -5.382 -9.224 0.346 1.00 95.50 92 ARG A CA 1
ATOM 688 C C . ARG A 1 92 ? -5.984 -7.954 0.984 1.00 95.50 92 ARG A C 1
ATOM 690 O O . ARG A 1 92 ? -7.000 -8.035 1.678 1.00 95.50 92 ARG A O 1
ATOM 697 N N . PRO A 1 93 ? -5.316 -6.795 0.832 1.00 96.88 93 PRO A N 1
ATOM 698 C CA . PRO A 1 93 ? -5.660 -5.577 1.560 1.00 96.88 93 PRO A CA 1
ATOM 699 C C . PRO A 1 93 ? -6.980 -4.981 1.068 1.00 96.88 93 PRO A C 1
ATOM 701 O O . PRO A 1 93 ? -7.405 -5.233 -0.055 1.00 96.88 93 PRO A O 1
ATOM 704 N N . THR A 1 94 ? -7.610 -4.135 1.889 1.00 96.00 94 THR A N 1
ATOM 705 C CA . THR A 1 94 ? -8.824 -3.407 1.475 1.00 96.00 94 THR A CA 1
ATOM 706 C C . THR A 1 94 ? -8.493 -2.158 0.658 1.00 96.00 94 THR A C 1
ATOM 708 O O . THR A 1 94 ? -9.238 -1.810 -0.258 1.00 96.00 94 THR A O 1
ATOM 711 N N . ILE A 1 95 ? -7.393 -1.477 0.995 1.00 97.19 95 ILE A N 1
ATOM 712 C CA . ILE A 1 95 ? -6.897 -0.283 0.299 1.00 97.19 95 ILE A CA 1
ATOM 713 C C . ILE A 1 95 ? -5.417 -0.478 -0.022 1.00 97.19 95 ILE A C 1
ATOM 715 O O . ILE A 1 95 ? -4.673 -1.020 0.798 1.00 97.19 95 ILE A O 1
ATOM 719 N N . VAL A 1 96 ? -4.982 0.001 -1.186 1.00 98.19 96 VAL A N 1
ATOM 720 C CA . VAL A 1 96 ? -3.567 0.001 -1.577 1.00 98.19 96 VAL A CA 1
ATOM 721 C C . VAL A 1 9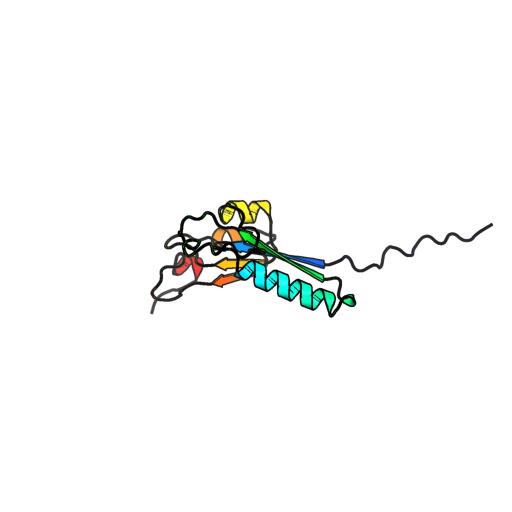6 ? -3.067 1.433 -1.757 1.00 98.19 96 VAL A C 1
ATOM 723 O O . VAL A 1 96 ? -3.702 2.236 -2.435 1.00 98.19 96 VAL A O 1
ATOM 726 N N . LEU A 1 97 ? -1.921 1.755 -1.166 1.00 97.44 97 LEU A N 1
ATOM 727 C CA . LEU A 1 97 ? -1.134 2.948 -1.462 1.00 97.44 97 LEU A CA 1
ATOM 728 C C . LEU A 1 97 ? 0.008 2.520 -2.387 1.00 97.44 97 LEU A C 1
ATOM 730 O O . LEU A 1 97 ? 0.900 1.784 -1.971 1.00 97.44 97 LEU A O 1
ATOM 734 N N . ALA A 1 98 ? -0.043 2.926 -3.652 1.00 95.06 98 ALA A N 1
ATOM 735 C CA . ALA A 1 98 ? 0.978 2.608 -4.638 1.00 95.06 98 ALA A CA 1
ATOM 736 C C . ALA A 1 98 ? 1.924 3.797 -4.801 1.00 95.06 98 ALA A C 1
ATOM 738 O O . ALA A 1 98 ? 1.597 4.776 -5.473 1.00 95.06 98 ALA A O 1
ATOM 739 N N . CYS A 1 99 ? 3.085 3.713 -4.165 1.00 92.62 99 CYS A N 1
ATOM 740 C CA . CYS A 1 99 ? 4.086 4.765 -4.159 1.00 92.62 99 CYS A CA 1
ATOM 741 C C . CYS A 1 99 ? 5.141 4.494 -5.233 1.00 92.62 99 CYS A C 1
ATOM 743 O O . CYS A 1 99 ? 5.735 3.421 -5.275 1.00 92.62 99 CYS A O 1
ATOM 745 N N . TRP A 1 100 ? 5.383 5.488 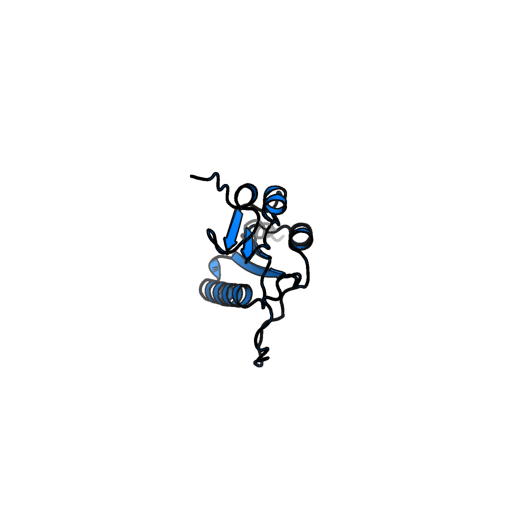-6.088 1.00 87.31 100 TRP A N 1
ATOM 746 C CA . TRP A 1 100 ? 6.483 5.518 -7.050 1.00 87.31 100 TRP A CA 1
ATOM 747 C C . TRP A 1 100 ? 6.570 4.258 -7.916 1.00 87.31 100 TRP A C 1
ATOM 749 O O . TRP A 1 100 ? 7.632 3.665 -8.0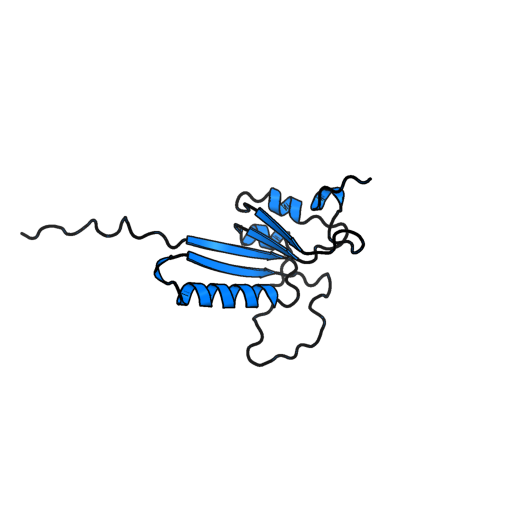49 1.00 87.31 100 TRP A O 1
ATOM 759 N N . GLN A 1 101 ? 5.453 3.823 -8.501 1.00 87.50 101 GLN A N 1
ATOM 760 C CA . GLN A 1 101 ? 5.431 2.655 -9.386 1.00 87.50 101 GLN A CA 1
ATOM 761 C C . GLN A 1 101 ? 6.493 2.775 -10.499 1.00 87.50 101 GLN A C 1
ATOM 763 O O . GLN A 1 101 ? 6.528 3.806 -11.160 1.00 87.50 101 GLN A O 1
ATOM 768 N N . PRO A 1 102 ? 7.331 1.756 -10.774 1.00 85.06 102 PRO A N 1
ATOM 769 C CA . PRO A 1 102 ? 8.369 1.850 -11.794 1.00 85.06 102 PRO A CA 1
ATOM 770 C C . PRO A 1 102 ? 7.829 2.169 -13.190 1.00 85.06 102 PRO A C 1
ATOM 772 O O . PRO A 1 102 ? 6.742 1.731 -13.579 1.00 85.06 102 PRO A O 1
ATOM 775 N N . MET A 1 103 ? 8.640 2.867 -13.984 1.00 82.44 103 MET A N 1
ATOM 776 C CA . MET A 1 103 ? 8.373 3.122 -15.398 1.00 82.44 103 MET A CA 1
ATOM 777 C C . MET A 1 103 ? 8.038 1.839 -16.163 1.00 82.44 103 MET A C 1
ATOM 779 O O . MET A 1 103 ? 8.787 0.864 -16.120 1.00 82.44 103 MET A O 1
ATOM 783 N N . GLY A 1 104 ? 6.946 1.860 -16.931 1.00 82.69 104 GLY A N 1
ATOM 784 C CA . GLY A 1 104 ? 6.583 0.761 -17.828 1.00 82.69 104 GLY A CA 1
ATOM 785 C C . GLY A 1 104 ? 6.012 -0.477 -17.128 1.00 82.69 104 GLY A C 1
ATOM 786 O O . GLY A 1 104 ? 5.669 -1.449 -17.807 1.00 82.69 104 GLY A O 1
ATOM 787 N N . VAL A 1 105 ? 5.862 -0.438 -15.804 1.00 86.75 105 VAL A N 1
ATOM 788 C CA . VAL A 1 105 ? 5.205 -1.472 -14.993 1.00 86.75 105 VAL A CA 1
ATOM 789 C C . VAL A 1 105 ? 3.761 -1.051 -14.721 1.00 86.75 105 VAL A C 1
ATOM 791 O O . VAL A 1 105 ? 3.501 0.139 -14.612 1.00 86.75 105 VAL A O 1
ATOM 794 N N . ASP A 1 106 ? 2.815 -1.988 -14.615 1.00 89.50 106 ASP A N 1
ATOM 795 C CA . ASP A 1 106 ? 1.449 -1.699 -14.150 1.00 89.50 106 ASP A CA 1
ATOM 796 C C . ASP A 1 106 ? 1.082 -2.545 -12.924 1.00 89.50 106 ASP A C 1
ATOM 798 O O . ASP A 1 106 ? 0.659 -3.692 -13.059 1.00 89.50 106 ASP A O 1
ATOM 802 N N . TRP A 1 107 ? 1.228 -1.995 -11.713 1.00 92.69 107 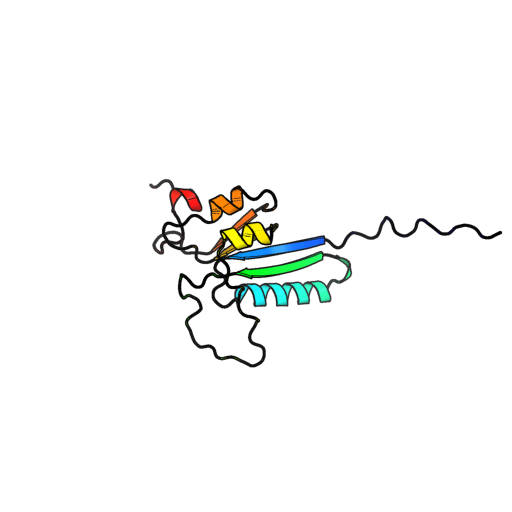TRP A N 1
ATOM 803 C CA . TRP A 1 107 ? 0.782 -2.687 -10.495 1.00 92.69 107 TRP A CA 1
ATOM 804 C C . TRP A 1 107 ? -0.742 -2.659 -10.346 1.00 92.69 107 TRP A C 1
ATOM 806 O O . TRP A 1 107 ? -1.324 -3.534 -9.703 1.00 92.69 107 TRP A O 1
ATOM 816 N N . THR A 1 108 ? -1.411 -1.692 -10.976 1.00 93.12 108 THR A N 1
ATOM 817 C CA . THR A 1 108 ? -2.857 -1.496 -10.828 1.00 93.12 108 THR A CA 1
ATOM 818 C C . THR A 1 108 ? -3.673 -2.616 -11.462 1.00 93.12 108 THR A C 1
ATOM 820 O O . THR A 1 108 ? -4.772 -2.904 -10.995 1.00 93.12 108 THR A O 1
ATOM 823 N N . ALA A 1 109 ? -3.127 -3.318 -12.460 1.00 93.31 109 ALA A N 1
ATOM 824 C CA . ALA A 1 109 ? -3.732 -4.530 -13.001 1.00 93.31 109 ALA A CA 1
ATOM 825 C C . ALA A 1 109 ? -3.953 -5.598 -11.917 1.00 93.31 109 ALA A C 1
ATOM 827 O O . ALA A 1 109 ? -5.047 -6.153 -11.823 1.00 93.31 109 ALA A O 1
ATOM 828 N N . ALA A 1 110 ? -2.954 -5.839 -11.061 1.00 94.38 110 ALA A N 1
ATOM 829 C CA . ALA A 1 110 ? -3.068 -6.784 -9.952 1.00 94.38 110 ALA A CA 1
ATOM 830 C C . ALA A 1 110 ? -4.030 -6.279 -8.864 1.00 94.38 110 ALA A C 1
ATOM 832 O O . ALA A 1 110 ? -4.797 -7.063 -8.311 1.00 94.38 110 ALA A O 1
ATOM 833 N N . MET A 1 111 ? -4.043 -4.968 -8.599 1.00 96.69 111 MET A N 1
ATOM 834 C CA . MET A 1 111 ? -4.980 -4.352 -7.651 1.00 96.69 111 MET A CA 1
ATOM 835 C C . MET A 1 111 ? -6.433 -4.516 -8.115 1.00 96.69 111 MET A C 1
ATOM 837 O O . MET A 1 111 ? -7.262 -4.980 -7.343 1.00 96.69 111 MET A O 1
ATOM 841 N N . ARG A 1 112 ? -6.730 -4.226 -9.392 1.00 95.56 112 ARG A N 1
ATOM 842 C CA . ARG A 1 112 ? -8.064 -4.423 -9.995 1.00 95.56 112 ARG A CA 1
ATOM 843 C C . ARG A 1 112 ? -8.494 -5.891 -10.039 1.00 95.56 112 ARG A C 1
ATOM 845 O O . ARG A 1 112 ? -9.688 -6.169 -10.035 1.00 95.56 112 ARG A O 1
ATOM 852 N N . ALA A 1 113 ? -7.541 -6.820 -10.124 1.00 95.00 113 ALA A N 1
ATOM 853 C CA . ALA A 1 113 ? -7.812 -8.256 -10.140 1.00 95.00 113 ALA A CA 1
ATOM 854 C C . ALA A 1 113 ? -8.023 -8.855 -8.735 1.00 95.00 113 ALA A C 1
ATOM 856 O O . ALA A 1 113 ? -8.552 -9.960 -8.621 1.00 95.00 113 ALA A O 1
ATOM 857 N N . CYS A 1 114 ? -7.611 -8.156 -7.673 1.00 96.00 114 CYS A N 1
ATOM 858 C CA . CYS A 1 114 ? -7.772 -8.604 -6.296 1.00 96.00 114 CYS A CA 1
ATOM 859 C C . CYS A 1 114 ? -9.155 -8.201 -5.762 1.00 96.00 114 CYS A C 1
ATOM 861 O O . CYS A 1 114 ? -9.407 -7.036 -5.482 1.00 96.00 114 CYS A O 1
ATOM 863 N N . ASP A 1 115 ? -10.040 -9.171 -5.544 1.00 95.94 115 ASP A N 1
ATOM 864 C CA . ASP A 1 115 ? -11.409 -8.985 -5.032 1.00 95.94 115 ASP A CA 1
ATOM 865 C C . ASP A 1 115 ? -11.483 -8.404 -3.609 1.00 95.94 115 ASP A C 1
ATOM 867 O O . ASP A 1 115 ? -12.524 -7.885 -3.202 1.00 95.94 115 ASP A O 1
ATOM 871 N N . ALA A 1 116 ? -10.391 -8.476 -2.846 1.00 96.19 116 ALA A N 1
ATOM 872 C CA . ALA A 1 116 ? -10.302 -7.837 -1.536 1.00 96.19 116 ALA A CA 1
ATOM 873 C C . ALA A 1 116 ? -10.039 -6.323 -1.627 1.00 96.19 116 ALA A C 1
ATOM 875 O O . ALA A 1 116 ? -10.470 -5.576 -0.742 1.00 96.19 116 ALA A O 1
ATOM 876 N N . VAL A 1 117 ? -9.370 -5.871 -2.694 1.00 97.56 117 VAL A N 1
ATOM 877 C CA . VAL A 1 117 ? -9.036 -4.461 -2.901 1.00 97.56 117 VAL A CA 1
ATOM 878 C C . VAL A 1 117 ? -10.286 -3.722 -3.350 1.00 97.56 117 VAL A C 1
ATOM 880 O O . VAL A 1 117 ? -10.897 -4.047 -4.364 1.00 97.56 117 VAL A O 1
ATOM 883 N N . ARG A 1 118 ? -10.669 -2.699 -2.586 1.00 96.50 118 ARG A N 1
ATOM 884 C CA . ARG A 1 118 ? -11.797 -1.827 -2.929 1.00 96.50 118 ARG A CA 1
ATOM 885 C C . ARG A 1 118 ? -11.357 -0.604 -3.702 1.00 96.50 118 ARG A C 1
ATOM 887 O O . ARG A 1 118 ? -12.032 -0.223 -4.643 1.00 96.50 118 ARG A O 1
ATOM 894 N N . GLU A 1 119 ? -10.255 0.002 -3.277 1.00 96.69 119 GLU A N 1
ATOM 895 C CA . GLU A 1 119 ? -9.695 1.198 -3.897 1.00 96.69 119 GLU A CA 1
ATOM 896 C C . GLU A 1 119 ? -8.176 1.227 -3.754 1.00 96.69 119 GLU A C 1
ATOM 898 O O . GLU A 1 119 ? -7.601 0.610 -2.849 1.00 96.69 119 GLU A O 1
ATOM 903 N N . TYR A 1 120 ? -7.525 1.983 -4.633 1.00 96.19 120 TYR A N 1
ATOM 904 C CA . TYR A 1 120 ? -6.095 2.247 -4.560 1.00 96.19 120 TYR A CA 1
ATOM 905 C C . TYR A 1 120 ? -5.782 3.719 -4.831 1.00 96.19 120 TYR A C 1
ATOM 907 O O . TYR A 1 120 ? -6.462 4.390 -5.603 1.00 96.19 120 TYR A O 1
ATOM 915 N N . VAL A 1 121 ? -4.730 4.222 -4.187 1.00 95.19 121 VAL A N 1
ATOM 916 C CA . VAL A 1 121 ? -4.189 5.567 -4.404 1.00 95.19 121 VAL A CA 1
ATOM 917 C C . VAL A 1 121 ? -2.849 5.433 -5.101 1.00 95.19 121 VAL A C 1
ATOM 919 O O . VAL A 1 121 ? -1.991 4.678 -4.652 1.00 95.19 121 VAL A O 1
ATOM 922 N N . LEU A 1 122 ? -2.666 6.188 -6.179 1.00 90.94 122 LEU A N 1
ATOM 923 C CA . LEU A 1 122 ? -1.400 6.275 -6.889 1.00 90.94 122 LEU A CA 1
ATOM 924 C C . LEU A 1 122 ? -0.662 7.537 -6.447 1.00 90.94 122 LEU A C 1
ATOM 926 O O . LEU A 1 122 ? -1.196 8.641 -6.549 1.00 90.94 122 LEU A O 1
ATOM 930 N N . VAL A 1 123 ? 0.559 7.366 -5.953 1.00 89.06 123 VAL A N 1
ATOM 931 C CA . VAL A 1 123 ? 1.454 8.450 -5.551 1.00 89.06 123 VAL A CA 1
ATOM 932 C C . VAL A 1 123 ? 2.677 8.388 -6.448 1.00 89.06 123 VAL A C 1
ATOM 934 O O . VAL A 1 123 ? 3.463 7.449 -6.381 1.00 89.06 123 VAL A O 1
ATOM 937 N N . GLY A 1 124 ? 2.842 9.383 -7.302 1.00 81.56 124 GLY A N 1
ATOM 938 C CA . GLY A 1 124 ? 3.945 9.461 -8.246 1.00 81.56 124 GLY A CA 1
ATOM 939 C C . GLY A 1 124 ? 3.795 10.695 -9.117 1.00 81.56 124 GLY A C 1
ATOM 940 O O . GLY A 1 124 ? 2.819 11.436 -8.994 1.00 81.56 124 GLY A O 1
ATOM 941 N N . GLU A 1 125 ? 4.776 10.926 -9.974 1.00 73.75 125 GLU A N 1
ATOM 942 C CA . GLU A 1 125 ? 4.700 12.001 -10.955 1.00 73.75 125 GLU A CA 1
ATOM 943 C C . GLU A 1 125 ? 3.771 11.603 -12.113 1.00 73.75 125 GLU A C 1
ATOM 945 O O . GLU A 1 125 ? 3.799 10.460 -12.572 1.00 73.75 125 GLU A O 1
ATOM 950 N N . THR A 1 126 ? 2.921 12.538 -12.549 1.00 54.41 126 THR A N 1
ATOM 951 C CA . THR A 1 126 ? 1.906 12.298 -13.588 1.00 54.41 126 THR A CA 1
ATOM 952 C C . THR A 1 126 ? 2.443 12.538 -15.004 1.00 54.41 126 THR A C 1
ATOM 954 O O . THR A 1 126 ? 2.046 11.822 -15.922 1.00 54.41 126 THR A O 1
ATOM 957 N N . ASP A 1 127 ? 3.342 13.517 -15.183 1.00 53.09 127 ASP A N 1
ATOM 958 C CA . ASP A 1 127 ? 3.552 14.157 -16.493 1.00 53.09 127 ASP A CA 1
ATOM 959 C C . ASP A 1 127 ? 4.956 13.924 -17.093 1.00 53.09 127 ASP A C 1
ATOM 961 O O . ASP A 1 127 ? 5.041 13.542 -18.260 1.00 53.09 127 ASP A O 1
ATOM 965 N N . ASP A 1 128 ? 6.045 14.060 -16.317 1.00 54.31 128 ASP A N 1
ATOM 966 C CA . ASP A 1 128 ? 7.429 13.972 -16.839 1.00 54.31 128 ASP A CA 1
ATOM 967 C C . ASP A 1 128 ? 8.319 12.916 -16.140 1.00 54.31 128 ASP A C 1
ATOM 969 O O . ASP A 1 128 ? 9.386 12.547 -16.642 1.00 54.31 128 ASP A O 1
ATOM 973 N N . GLY A 1 129 ? 7.871 12.363 -15.013 1.00 54.03 129 GLY A N 1
ATOM 974 C CA . GLY A 1 129 ? 8.555 11.310 -14.263 1.00 54.03 129 GLY A CA 1
ATOM 975 C C . GLY A 1 129 ? 7.811 10.004 -14.425 1.00 54.03 129 GLY A C 1
ATOM 976 O O . GLY A 1 129 ? 6.666 9.867 -14.005 1.00 54.03 129 GLY A O 1
ATOM 977 N N . VAL A 1 130 ? 8.431 9.025 -15.075 1.00 53.66 130 VA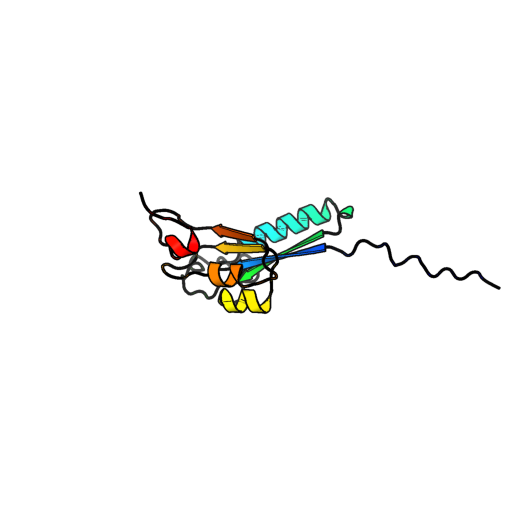L A N 1
ATOM 978 C CA . VAL A 1 130 ? 7.682 7.859 -15.536 1.00 53.66 130 VAL A CA 1
ATOM 979 C C . VAL A 1 130 ? 7.360 6.917 -14.373 1.00 53.66 130 VAL A C 1
ATOM 981 O O . VAL A 1 130 ? 8.148 6.036 -14.027 1.00 53.66 130 VAL A O 1
ATOM 984 N N . CYS A 1 131 ? 6.176 7.115 -13.786 1.00 62.47 131 CYS A N 1
ATOM 985 C CA . CYS A 1 131 ? 5.588 6.251 -12.775 1.00 62.47 131 CYS A CA 1
ATOM 986 C C . CYS A 1 131 ? 4.496 5.371 -13.401 1.00 62.47 131 CYS A C 1
ATOM 988 O O . CYS A 1 131 ? 3.368 5.811 -13.632 1.00 62.47 131 CYS A O 1
ATOM 990 N N . GLY A 1 132 ? 4.820 4.114 -13.685 1.00 64.62 132 GLY A N 1
ATOM 991 C CA . GLY A 1 132 ? 3.900 3.169 -14.307 1.00 64.62 132 GLY A CA 1
ATOM 992 C C . GLY A 1 132 ? 3.778 3.271 -15.834 1.00 64.62 132 GLY A C 1
ATOM 993 O O . GLY A 1 132 ? 4.706 3.712 -16.517 1.00 64.62 132 GLY A O 1
ATOM 994 N N . ARG A 1 133 ? 2.644 2.821 -16.396 1.00 72.19 133 ARG A N 1
ATOM 995 C CA . ARG A 1 133 ? 2.302 2.956 -17.828 1.00 72.19 133 ARG A CA 1
ATOM 996 C C . ARG A 1 133 ? 1.190 4.000 -17.998 1.00 72.19 133 ARG A C 1
ATOM 998 O O . ARG A 1 133 ? 0.088 3.741 -17.526 1.00 72.19 133 ARG A O 1
ATOM 1005 N N . PRO A 1 134 ? 1.395 5.129 -18.700 1.00 70.00 134 PRO A N 1
ATOM 1006 C CA . PRO A 1 134 ? 0.434 6.243 -18.712 1.00 70.00 134 PRO A CA 1
ATOM 1007 C C . PRO A 1 134 ? -1.018 5.856 -19.045 1.00 70.00 134 PRO A C 1
ATOM 1009 O O . PRO A 1 134 ? -1.951 6.237 -18.339 1.00 70.00 134 PRO A O 1
ATOM 1012 N N . TRP A 1 135 ? -1.222 5.046 -20.086 1.00 77.44 135 TRP A N 1
ATOM 1013 C CA . TRP A 1 135 ? -2.560 4.630 -20.523 1.00 77.44 135 TRP A CA 1
ATOM 1014 C C . TRP A 1 135 ? -3.182 3.540 -19.633 1.00 77.44 135 TRP A C 1
ATOM 1016 O O . TRP A 1 135 ? -4.387 3.557 -19.400 1.00 77.44 135 TRP A O 1
ATOM 1026 N N . GLU A 1 136 ? -2.377 2.596 -19.139 1.00 74.81 136 GLU A N 1
ATOM 1027 C CA . GLU A 1 136 ? -2.813 1.430 -18.347 1.00 74.81 136 GLU A CA 1
ATOM 1028 C C . GLU A 1 136 ? -3.031 1.781 -16.865 1.00 74.81 136 GLU A C 1
ATOM 1030 O O . GLU A 1 136 ? -3.988 1.318 -16.246 1.00 74.81 136 GLU A O 1
ATOM 1035 N N . THR A 1 137 ? -2.158 2.621 -16.310 1.00 68.44 137 THR A N 1
ATOM 1036 C CA . THR A 1 137 ? -2.112 2.979 -14.888 1.00 68.44 137 THR A CA 1
ATOM 1037 C C . THR A 1 137 ? -2.963 4.212 -14.583 1.00 68.44 137 THR A C 1
ATOM 1039 O O . THR A 1 137 ? -3.727 4.199 -13.621 1.00 68.44 137 THR A O 1
ATOM 1042 N N . TRP A 1 138 ? -2.873 5.257 -15.414 1.00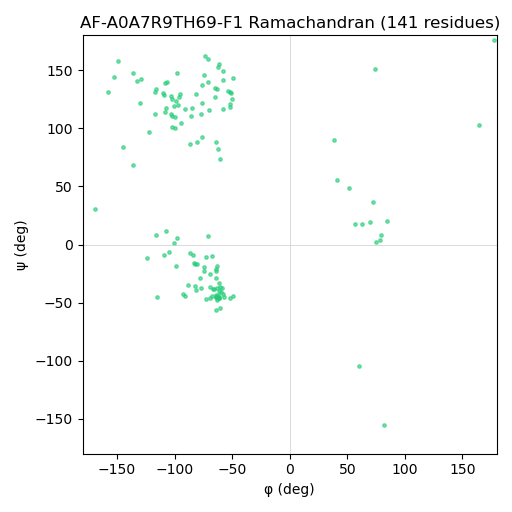 74.25 138 TRP A N 1
ATOM 1043 C CA . TRP A 1 138 ? -3.506 6.560 -15.156 1.00 74.25 138 TRP A CA 1
ATOM 1044 C C . TRP A 1 138 ? -4.694 6.867 -16.073 1.00 74.25 138 TRP A C 1
ATOM 1046 O O . TRP A 1 138 ? -5.404 7.847 -15.862 1.00 74.25 138 TRP A O 1
ATOM 1056 N N . GLY A 1 139 ? -4.923 6.055 -17.110 1.00 72.50 139 GLY A N 1
ATOM 1057 C CA . GLY A 1 139 ? -5.981 6.305 -18.089 1.00 72.50 139 GLY A CA 1
ATOM 1058 C C . GLY A 1 139 ? -5.712 7.509 -18.999 1.00 72.50 139 GLY A C 1
ATOM 1059 O O . GLY A 1 139 ? -6.646 8.021 -19.618 1.00 72.50 139 GLY A O 1
ATOM 1060 N N . TYR A 1 140 ? -4.458 7.957 -19.107 1.00 69.94 140 TYR A N 1
ATOM 1061 C CA . TYR A 1 140 ? -4.068 9.046 -19.999 1.00 69.94 140 TYR A CA 1
ATOM 1062 C C . TYR A 1 140 ? -4.271 8.637 -21.466 1.00 69.94 140 TYR A C 1
ATOM 1064 O O . TYR A 1 140 ? -3.786 7.589 -21.897 1.00 69.94 140 TYR A O 1
ATOM 1072 N N . ARG A 1 141 ? -4.993 9.451 -22.245 1.00 76.81 141 ARG A N 1
ATOM 1073 C CA . ARG A 1 141 ? -5.312 9.168 -23.661 1.00 76.81 141 ARG A CA 1
ATOM 1074 C C . ARG A 1 141 ? -4.727 10.166 -24.664 1.00 76.81 141 ARG A C 1
ATOM 1076 O O . ARG A 1 141 ? -5.023 10.048 -25.847 1.00 76.81 141 ARG A O 1
ATOM 1083 N N . GLY A 1 142 ? -3.864 11.075 -24.210 1.00 67.81 142 GLY A N 1
ATOM 1084 C CA . GLY A 1 142 ? -3.259 12.109 -25.052 1.00 67.81 142 GLY A CA 1
ATOM 1085 C C . GLY A 1 142 ? -4.222 13.238 -25.433 1.00 67.81 142 GLY A C 1
ATOM 1086 O O . GLY A 1 142 ? -5.435 13.038 -25.524 1.00 67.81 142 GLY A O 1
ATOM 1087 N N . GLY A 1 143 ? -3.644 14.424 -25.634 1.00 49.56 143 GLY A N 1
ATOM 1088 C CA . GLY A 1 143 ? -4.225 15.584 -26.313 1.00 49.56 143 GLY A CA 1
ATOM 1089 C C . GLY A 1 143 ? -3.415 15.920 -27.557 1.00 49.56 143 GLY A C 1
ATOM 1090 O O . GLY A 1 143 ? -2.229 15.521 -27.598 1.00 49.56 143 GLY A O 1
#

Radius of gyration: 19.65 Å; Cα contacts (8 Å, |Δi|>4): 226; chains: 1; bounding box: 55×39×67 Å

Nearest PDB structures (foldseek):
  1t13-assembly1_A  TM=3.398E-01  e=5.359E-02  Brucella abortus
  1viz-assembly3_B  TM=3.829E-01  e=6.623E-01  Bacillus subtilis
  1viz-assembly3_A-2  TM=3.884E-01  e=1.346E+00  Bacillus subtilis
  8ahf-assembly1_B-2  TM=3.643E-01  e=1.262E+00  Bacillus anthracis
  3c48-assembly1_A  TM=3.393E-01  e=1.531E+00  Corynebacterium glutamicum

Secondary structure (DSSP, 8-state):
--------STTSPPPEEEEEEEES-TTSHHHHHHHHHHHHHHHH-GGG-EEEEEEEE--STT-TT-S-----TTPPPPPB---HHHHHHHH--SEEEEESPPTT--SHHHHHH-TT--EEEEES-SSSS--S-HHHHS-----

Mean predicted aligned error: 10.11 Å

Sequence (143 aa):
RAYADEDEDEDRPRRRALEVLEVGAGDGRLSRALNDECAAIARASPSRGVSVTVRPTDDGSLGLARGDRVVRDGAPEPPERVDAAAALERYRPTIVLACWQPMGVDWTAAMRACDAVREYVLVGETDDGVCGRPWETWGYRGG

Solvent-accessible surface area (backbone atoms only — not comparable to full-atom values): 8516 Å² total; per-residue (Å²): 136,82,82,86,90,81,84,86,74,86,80,66,77,74,66,48,74,46,42,30,36,28,29,49,32,45,63,18,64,65,37,48,54,52,35,55,51,46,51,52,50,36,70,78,45,68,89,68,48,57,48,66,45,51,46,32,21,21,64,62,86,82,51,67,60,69,74,78,85,71,75,45,92,87,57,74,76,67,36,45,82,38,47,62,65,63,46,45,71,74,62,52,26,41,33,37,41,39,28,59,44,54,59,76,39,61,70,54,61,56,47,76,68,34,87,51,39,77,50,73,47,81,44,64,51,90,85,88,46,65,43,19,28,58,54,83,58,71,63,53,80,82,132

Foldseek 3Di:
DDDDPPDPPPPDPAQAEAEEEEEQCQFVPVQVVVQVVQVVVCVVPVPPSYHYHYAFEYLCPVVSVDDDPPVDPPRDDGHHNDHLLVCCVVRLGQEYEYAQADAQAASVVSLVVRPSHPYYDYHDDQDPRRHHDNCRHVVDDDD